Protein AF-A0A183ERB7-F1 (afdb_monomer)

Sequence (106 aa):
MVITKGTDEKLPYLVIPKIFLVTFQIYIIQGLLLVISNGSVVYALARHRHLRRRYVILMAQVFADTLMGIGLCSAGIGRLVTMLTGSSITNRQHCLLMPWSIIVVW

Solvent-accessible surface area (backbone atoms only — not comparable to full-atom values): 6198 Å² total; per-residue (Å²): 135,83,89,80,90,78,83,76,98,76,71,95,70,87,84,66,62,66,66,58,60,54,51,34,51,51,38,31,53,52,12,49,53,36,30,54,56,30,44,51,51,51,50,53,42,67,70,37,67,81,54,40,76,80,40,47,68,58,49,54,48,39,50,51,46,22,52,50,12,52,50,35,30,53,52,26,51,48,52,52,48,35,59,74,67,70,52,81,83,66,59,73,64,65,70,56,67,34,70,66,55,60,60,73,74,107

Organism: NCBI:txid637853

Nearest PDB structures (foldseek):
  6he3-assembly1_A  TM=8.258E-01  e=5.059E+00  Pseudomonas aeruginosa

Structure (mmCIF, N/CA/C/O backbone):
data_AF-A0A183ERB7-F1
#
_entry.id   AF-A0A183ERB7-F1
#
loop_
_atom_site.group_PDB
_atom_site.id
_atom_site.type_symbol
_atom_site.label_atom_id
_atom_site.label_alt_id
_atom_site.label_comp_id
_atom_site.label_asym_id
_atom_site.label_entity_id
_atom_site.label_seq_id
_atom_site.pdbx_PDB_ins_code
_atom_site.Cartn_x
_atom_site.Cartn_y
_atom_site.Cartn_z
_atom_site.occupancy
_atom_site.B_iso_or_equiv
_atom_site.auth_seq_id
_atom_site.auth_comp_id
_atom_site.auth_asym_id
_atom_site.auth_atom_id
_atom_site.pdbx_PDB_model_num
ATOM 1 N N . MET A 1 1 ? 42.201 -12.513 -39.121 1.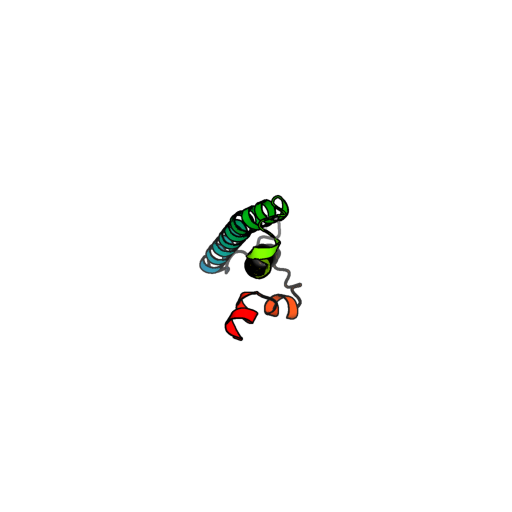00 31.64 1 MET A N 1
ATOM 2 C CA . MET A 1 1 ? 42.820 -11.206 -38.815 1.00 31.64 1 MET A CA 1
ATOM 3 C C . MET A 1 1 ? 41.721 -10.335 -38.217 1.00 31.64 1 MET A C 1
ATOM 5 O O . MET A 1 1 ? 40.702 -10.205 -38.874 1.00 31.64 1 MET A O 1
ATOM 9 N N . VAL A 1 2 ? 41.924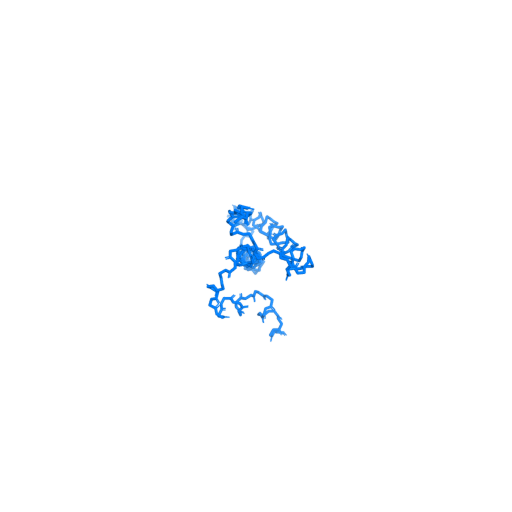 -9.845 -36.979 1.00 46.09 2 VAL A N 1
ATOM 10 C CA . VAL A 1 2 ? 40.996 -9.071 -36.102 1.00 46.09 2 VAL A CA 1
ATOM 11 C C . VAL A 1 2 ? 39.847 -9.925 -35.493 1.00 46.09 2 VAL A C 1
ATOM 13 O O . VAL A 1 2 ? 38.907 -10.237 -36.206 1.00 46.09 2 VAL A O 1
ATOM 16 N N . ILE A 1 3 ? 39.883 -10.534 -34.285 1.00 46.00 3 ILE A N 1
ATOM 17 C CA . ILE A 1 3 ? 40.241 -10.125 -32.890 1.00 46.00 3 ILE A CA 1
ATOM 18 C C . ILE A 1 3 ? 39.272 -9.030 -32.385 1.00 46.00 3 ILE A C 1
ATOM 20 O O . ILE A 1 3 ? 39.259 -7.974 -32.989 1.00 46.00 3 ILE A O 1
ATOM 24 N N . THR A 1 4 ? 38.453 -9.090 -31.321 1.00 52.03 4 THR A N 1
ATOM 25 C CA . THR A 1 4 ? 38.156 -9.985 -30.173 1.00 52.03 4 THR A CA 1
ATOM 26 C C . THR A 1 4 ? 36.997 -9.350 -29.359 1.00 52.03 4 THR A C 1
ATOM 28 O O . THR A 1 4 ? 36.831 -8.137 -29.452 1.00 52.03 4 THR A O 1
ATOM 31 N N . LYS A 1 5 ? 36.401 -10.123 -28.424 1.00 39.16 5 LYS A N 1
ATOM 32 C CA . LYS A 1 5 ? 35.731 -9.706 -27.157 1.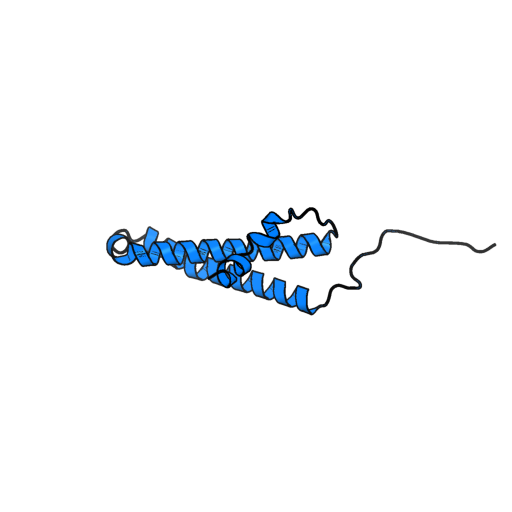00 39.16 5 LYS A CA 1
ATOM 33 C C . LYS A 1 5 ? 34.329 -9.079 -27.284 1.00 39.16 5 LYS A C 1
ATOM 35 O O . LYS A 1 5 ? 34.121 -8.181 -28.075 1.00 39.16 5 LYS A O 1
ATOM 40 N N . GLY A 1 6 ? 33.339 -9.444 -26.478 1.00 40.25 6 GLY A N 1
ATOM 41 C CA . GLY A 1 6 ? 33.314 -10.323 -25.315 1.00 40.25 6 GLY A CA 1
ATOM 42 C C . GLY A 1 6 ? 31.963 -10.211 -24.601 1.00 40.25 6 GLY A C 1
ATOM 43 O O . GLY A 1 6 ? 31.238 -9.245 -24.811 1.00 40.25 6 GLY A O 1
ATOM 44 N N . THR A 1 7 ? 31.698 -11.194 -23.739 1.00 42.91 7 THR A N 1
ATOM 45 C CA . THR A 1 7 ? 30.930 -11.069 -22.487 1.00 42.91 7 THR A CA 1
ATOM 46 C C . THR A 1 7 ? 29.494 -10.530 -22.557 1.00 42.91 7 THR A C 1
ATOM 48 O O . THR A 1 7 ? 29.256 -9.328 -22.624 1.00 42.91 7 THR A O 1
ATOM 51 N N . ASP A 1 8 ? 28.577 -11.483 -22.379 1.00 41.56 8 ASP A N 1
ATOM 52 C CA . ASP A 1 8 ? 27.496 -11.439 -21.389 1.00 41.56 8 ASP A CA 1
ATOM 53 C C . ASP A 1 8 ? 26.331 -10.473 -21.637 1.00 41.56 8 ASP A C 1
ATOM 55 O O . ASP A 1 8 ? 26.403 -9.271 -21.402 1.00 41.56 8 ASP A O 1
ATOM 59 N N . GLU A 1 9 ? 25.206 -11.067 -22.045 1.00 47.03 9 GLU A N 1
ATOM 60 C CA . GLU A 1 9 ? 23.919 -10.946 -21.346 1.00 47.03 9 GLU A CA 1
ATOM 61 C C . GLU A 1 9 ? 23.664 -9.591 -20.659 1.00 47.03 9 GLU A C 1
ATOM 63 O O . GLU A 1 9 ? 23.616 -9.458 -19.438 1.00 47.03 9 GLU A O 1
ATOM 68 N N . LYS A 1 10 ? 23.488 -8.546 -21.466 1.00 41.78 10 LYS A N 1
ATOM 69 C CA . LYS A 1 10 ? 22.975 -7.254 -21.017 1.00 41.78 10 LYS A CA 1
ATOM 70 C C . LYS A 1 10 ? 21.901 -6.811 -21.998 1.00 41.78 10 LYS A C 1
ATOM 72 O O . LYS A 1 10 ? 22.172 -6.670 -23.177 1.00 41.78 10 LYS A O 1
ATOM 77 N N . LEU A 1 11 ? 20.673 -6.492 -21.634 1.00 48.22 11 LEU A N 1
ATOM 78 C CA . LEU A 1 11 ? 19.962 -6.389 -20.368 1.00 48.22 11 LEU A CA 1
ATOM 79 C C . LEU A 1 11 ? 18.587 -5.848 -20.924 1.00 48.22 11 LEU A C 1
ATOM 81 O O . LEU A 1 11 ? 18.621 -4.827 -21.625 1.00 48.22 11 LEU A O 1
ATOM 85 N N . PRO A 1 12 ? 17.384 -6.423 -20.693 1.00 46.75 12 PRO A N 1
ATOM 86 C CA . PRO A 1 12 ? 16.094 -5.894 -21.212 1.00 46.75 12 PRO A CA 1
ATOM 87 C C . PRO A 1 12 ? 15.575 -4.587 -20.542 1.00 46.75 12 PRO A C 1
ATOM 89 O O . PRO A 1 12 ? 14.452 -4.524 -20.056 1.00 46.75 12 PRO A O 1
ATOM 92 N N . TYR A 1 13 ? 16.363 -3.505 -20.522 1.00 50.62 13 TYR A N 1
ATOM 93 C CA . TYR A 1 13 ? 16.091 -2.267 -19.740 1.00 50.62 13 TYR A CA 1
ATOM 94 C C . TYR A 1 13 ? 15.817 -1.070 -20.656 1.00 50.62 13 TYR A C 1
ATOM 96 O O . TYR A 1 13 ? 15.597 0.038 -20.174 1.00 50.62 13 TYR A O 1
ATOM 104 N N . LEU A 1 14 ? 15.845 -1.263 -21.980 1.00 52.38 14 LEU A N 1
ATOM 105 C CA . LEU A 1 14 ? 15.882 -0.149 -22.931 1.00 52.38 14 LEU A CA 1
ATOM 106 C C . LEU A 1 14 ? 14.500 0.357 -23.387 1.00 52.38 14 LEU A C 1
ATOM 108 O O . LEU A 1 14 ? 14.423 1.420 -23.990 1.00 52.38 14 LEU A O 1
ATOM 112 N N . VAL A 1 15 ? 13.398 -0.338 -23.076 1.00 56.50 15 VAL A N 1
ATOM 113 C CA . VAL A 1 15 ? 12.036 0.100 -23.460 1.00 56.50 15 VAL A CA 1
ATOM 114 C C . VAL A 1 15 ? 11.054 -0.043 -22.295 1.00 56.50 15 VAL A C 1
ATOM 116 O O . VAL A 1 15 ? 9.927 -0.498 -22.456 1.00 56.50 15 VAL A O 1
ATOM 119 N N . ILE A 1 16 ? 11.473 0.323 -21.083 1.00 59.16 16 ILE A N 1
ATOM 120 C CA . ILE A 1 16 ? 10.535 0.500 -19.968 1.00 59.16 16 ILE A CA 1
ATOM 121 C C . ILE A 1 16 ? 10.281 2.003 -19.837 1.00 59.16 16 ILE A C 1
ATOM 123 O O . ILE A 1 16 ? 11.195 2.748 -19.471 1.00 59.16 16 ILE A O 1
ATOM 127 N N . PRO A 1 17 ? 9.066 2.490 -20.144 1.00 67.56 17 PRO A N 1
ATOM 128 C CA . PRO A 1 17 ? 8.738 3.894 -19.963 1.00 67.56 17 PRO A CA 1
ATOM 129 C C . PRO A 1 17 ? 8.920 4.255 -18.490 1.00 67.56 17 PRO A C 1
ATOM 131 O O . PRO A 1 17 ? 8.276 3.668 -17.619 1.00 67.56 17 PRO A O 1
ATOM 134 N N . LYS A 1 18 ? 9.788 5.235 -18.210 1.00 70.94 18 LYS A N 1
ATOM 135 C CA . LYS A 1 18 ? 10.108 5.705 -16.847 1.00 70.94 18 LYS A CA 1
ATOM 136 C C . LYS A 1 18 ? 8.853 5.999 -16.011 1.00 70.94 18 LYS A C 1
ATOM 138 O O . LYS A 1 18 ? 8.886 5.848 -14.794 1.00 70.94 18 LYS A O 1
ATOM 143 N N . ILE A 1 19 ? 7.747 6.349 -16.675 1.00 72.69 19 ILE A N 1
ATOM 144 C CA . ILE A 1 19 ? 6.434 6.577 -16.068 1.00 72.69 19 ILE A CA 1
ATOM 145 C C . ILE A 1 19 ? 5.951 5.371 -15.243 1.00 72.69 19 ILE A C 1
ATOM 147 O O . ILE A 1 19 ? 5.521 5.558 -14.113 1.00 72.69 19 ILE A O 1
ATOM 151 N N . PHE A 1 20 ? 6.105 4.134 -15.732 1.00 74.00 20 PHE A N 1
ATOM 152 C CA . PHE A 1 20 ? 5.625 2.938 -15.029 1.00 74.00 20 PHE A CA 1
ATOM 153 C C . PHE A 1 20 ? 6.409 2.681 -13.746 1.00 74.00 20 PHE A C 1
ATOM 155 O O . PHE A 1 20 ? 5.834 2.318 -12.724 1.00 74.00 20 PHE A O 1
ATOM 162 N N . LEU A 1 21 ? 7.717 2.925 -13.789 1.00 74.94 21 LEU A N 1
ATOM 163 C CA . LEU A 1 21 ? 8.608 2.753 -12.647 1.00 74.94 21 LEU A CA 1
ATOM 164 C C . LEU A 1 21 ? 8.244 3.738 -11.525 1.00 74.94 21 LEU A C 1
ATOM 166 O O . LEU A 1 21 ? 8.115 3.338 -10.370 1.00 74.94 21 LEU A O 1
ATOM 170 N N . VAL A 1 22 ? 7.984 5.000 -11.881 1.00 77.56 22 VAL A N 1
ATOM 171 C CA . VAL A 1 22 ? 7.501 6.028 -10.945 1.00 77.56 22 VAL A CA 1
ATOM 172 C C . VAL A 1 22 ? 6.127 5.653 -10.383 1.00 77.56 22 VAL A C 1
ATOM 174 O O . VAL A 1 22 ? 5.925 5.705 -9.172 1.00 77.56 22 VAL A O 1
ATOM 177 N N . THR A 1 23 ? 5.198 5.206 -11.228 1.00 77.44 23 THR A N 1
ATOM 178 C CA . THR A 1 23 ? 3.854 4.795 -10.804 1.00 77.44 23 THR A CA 1
ATOM 179 C C . THR A 1 23 ? 3.885 3.627 -9.810 1.00 77.44 23 THR A C 1
ATOM 181 O O . THR A 1 23 ? 3.183 3.671 -8.802 1.00 77.44 23 THR A O 1
ATOM 184 N N . PHE A 1 24 ? 4.713 2.600 -10.026 1.00 78.50 24 PHE A N 1
ATOM 185 C CA . PHE A 1 24 ? 4.807 1.478 -9.083 1.00 78.50 24 PHE A CA 1
ATOM 186 C C . PHE A 1 24 ? 5.448 1.868 -7.755 1.00 78.50 24 PHE A C 1
ATOM 188 O O . PHE A 1 24 ? 4.992 1.401 -6.714 1.00 78.50 24 PHE A O 1
ATOM 195 N N . GLN A 1 25 ? 6.440 2.760 -7.767 1.00 78.94 25 GLN A N 1
ATOM 196 C CA . GLN A 1 25 ? 7.007 3.312 -6.535 1.00 78.94 25 GLN A CA 1
ATOM 197 C C . GLN A 1 25 ? 5.953 4.076 -5.727 1.00 78.94 25 GLN A C 1
ATOM 199 O O . GLN A 1 25 ? 5.823 3.853 -4.524 1.00 78.94 25 GLN A O 1
ATOM 204 N N . ILE A 1 26 ? 5.138 4.904 -6.390 1.00 84.69 26 ILE A N 1
ATOM 205 C CA . ILE A 1 26 ? 4.028 5.616 -5.742 1.00 84.69 26 ILE A CA 1
ATOM 206 C C . ILE A 1 26 ? 3.045 4.622 -5.112 1.00 84.69 26 ILE A C 1
ATOM 208 O O . ILE A 1 26 ? 2.672 4.802 -3.956 1.00 84.69 26 ILE A O 1
ATOM 212 N N . TYR A 1 27 ? 2.676 3.543 -5.809 1.00 80.25 27 TYR A N 1
ATOM 213 C CA . TYR A 1 27 ? 1.775 2.529 -5.250 1.00 80.25 27 TYR A CA 1
ATOM 214 C C . TYR A 1 27 ? 2.358 1.783 -4.048 1.00 80.25 27 TYR A C 1
ATOM 216 O O . TYR A 1 27 ? 1.624 1.507 -3.100 1.00 80.25 27 TYR A O 1
ATOM 224 N N . ILE A 1 28 ? 3.657 1.476 -4.056 1.00 82.81 28 ILE A N 1
ATOM 225 C CA . ILE A 1 28 ? 4.331 0.839 -2.916 1.00 82.81 28 ILE A CA 1
ATOM 226 C C . ILE A 1 28 ? 4.318 1.777 -1.705 1.00 82.81 28 ILE A C 1
ATOM 228 O O . ILE A 1 28 ? 3.953 1.357 -0.608 1.00 82.81 28 ILE A O 1
ATOM 232 N N . ILE A 1 29 ? 4.660 3.054 -1.901 1.00 88.31 29 ILE A N 1
ATOM 233 C CA . ILE A 1 29 ? 4.642 4.059 -0.829 1.00 88.31 29 ILE A CA 1
ATOM 234 C C . ILE A 1 29 ? 3.217 4.246 -0.301 1.00 88.31 29 ILE A C 1
ATOM 236 O O . ILE A 1 29 ? 3.005 4.243 0.909 1.00 88.31 29 ILE A O 1
ATOM 240 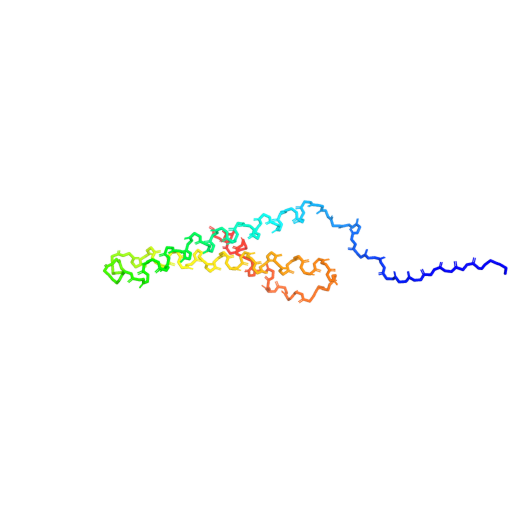N N . GLN A 1 30 ? 2.234 4.361 -1.194 1.00 86.25 30 GLN A N 1
ATOM 241 C CA . GLN A 1 30 ? 0.829 4.509 -0.827 1.00 86.25 30 GLN A CA 1
ATOM 242 C C . GLN A 1 30 ? 0.326 3.299 -0.034 1.00 86.25 30 GLN A C 1
ATOM 244 O O . GLN A 1 30 ? -0.300 3.481 1.007 1.00 86.25 30 GLN A O 1
ATOM 249 N N . GLY A 1 31 ? 0.636 2.077 -0.479 1.00 85.94 31 GLY A N 1
ATOM 250 C CA . GLY A 1 31 ? 0.288 0.845 0.228 1.00 85.94 31 GLY A CA 1
ATOM 251 C C . GLY A 1 31 ? 0.927 0.771 1.616 1.00 85.94 31 GLY A C 1
ATOM 252 O O . GLY A 1 31 ? 0.235 0.477 2.588 1.00 85.94 31 GLY A O 1
ATOM 253 N N . LEU A 1 32 ? 2.210 1.126 1.744 1.00 89.31 32 LEU A N 1
ATOM 254 C CA . LEU A 1 32 ? 2.907 1.197 3.033 1.00 89.31 32 LEU A CA 1
ATOM 255 C C . LEU A 1 32 ? 2.259 2.207 3.980 1.00 89.31 32 LEU A C 1
ATOM 257 O O . LEU A 1 32 ? 2.023 1.891 5.146 1.00 89.31 32 LEU A O 1
ATOM 261 N N . LEU A 1 33 ? 1.934 3.401 3.483 1.00 89.62 33 LEU A N 1
ATOM 262 C CA . LEU A 1 33 ? 1.290 4.443 4.278 1.00 89.62 33 LEU A CA 1
ATOM 263 C C . LEU A 1 33 ? -0.081 3.977 4.787 1.00 89.62 33 LEU A C 1
ATOM 265 O O . LEU A 1 33 ? -0.423 4.207 5.948 1.00 89.62 33 LEU A O 1
ATOM 269 N N . LEU A 1 34 ? -0.833 3.262 3.945 1.00 88.31 34 LEU A N 1
ATOM 270 C CA . L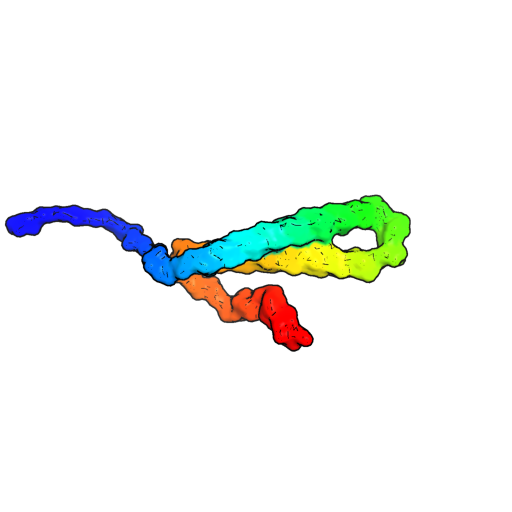EU A 1 34 ? -2.127 2.668 4.282 1.00 88.31 34 LEU A CA 1
ATOM 271 C C . LEU A 1 34 ? -1.995 1.575 5.345 1.00 88.31 34 LEU A C 1
ATOM 273 O O . LEU A 1 34 ? -2.771 1.561 6.295 1.00 88.31 34 LEU A O 1
ATOM 277 N N . VAL A 1 35 ? -0.999 0.695 5.222 1.00 89.38 35 VAL A N 1
ATOM 278 C CA . VAL A 1 35 ? -0.746 -0.382 6.191 1.00 89.38 35 VAL A CA 1
ATOM 279 C C . VAL A 1 35 ? -0.310 0.177 7.542 1.00 89.38 35 VAL A C 1
ATOM 281 O O . VAL A 1 35 ? -0.791 -0.287 8.571 1.00 89.38 35 VAL A O 1
ATOM 284 N N . ILE A 1 36 ? 0.567 1.181 7.568 1.00 91.00 36 ILE A N 1
ATOM 285 C CA . ILE A 1 36 ? 1.050 1.777 8.821 1.00 91.00 36 ILE A CA 1
ATOM 286 C C . ILE A 1 36 ? -0.082 2.528 9.527 1.00 91.00 36 ILE A C 1
ATOM 288 O O . ILE A 1 36 ? -0.325 2.306 10.715 1.00 91.00 36 ILE A O 1
ATOM 292 N N . SER A 1 37 ? -0.795 3.391 8.801 1.00 91.19 37 SER A N 1
ATOM 293 C CA . SER A 1 37 ? -1.881 4.192 9.371 1.00 91.19 37 SER A CA 1
ATOM 294 C C . SER A 1 37 ? -3.021 3.306 9.875 1.00 91.19 37 SER A C 1
ATOM 296 O O . SER A 1 37 ? -3.321 3.317 11.069 1.00 91.19 37 SER A O 1
ATOM 298 N N . ASN A 1 38 ? -3.590 2.460 9.018 1.00 88.38 38 ASN A N 1
ATOM 299 C CA . ASN A 1 38 ? -4.715 1.603 9.390 1.00 88.38 38 ASN A CA 1
ATOM 300 C C . ASN A 1 38 ? -4.302 0.475 10.342 1.00 88.38 38 ASN A C 1
ATOM 302 O O . ASN A 1 38 ? -5.014 0.196 11.305 1.00 88.38 38 ASN A O 1
ATOM 306 N N . GLY A 1 39 ? -3.115 -0.108 10.169 1.00 87.31 39 GLY A N 1
ATOM 307 C CA . GLY A 1 39 ? -2.585 -1.123 11.078 1.00 87.31 39 GLY A CA 1
ATOM 308 C C . GLY A 1 39 ? -2.409 -0.603 12.506 1.00 87.31 39 GLY A C 1
ATOM 309 O O . GLY A 1 39 ? -2.745 -1.309 13.458 1.00 87.31 39 GLY A O 1
ATOM 310 N N . SER A 1 40 ? -1.967 0.650 12.677 1.00 88.75 40 SER A N 1
ATOM 311 C CA . SER A 1 40 ? -1.862 1.277 14.003 1.00 88.75 40 SER A CA 1
ATOM 312 C C . SER A 1 40 ? -3.228 1.433 14.684 1.00 88.75 40 SER A C 1
ATOM 314 O O . SER A 1 40 ? -3.364 1.156 15.878 1.00 88.75 40 SER A O 1
ATOM 316 N N . VAL A 1 41 ? -4.262 1.780 13.912 1.00 86.56 41 VAL A N 1
ATOM 317 C CA . VAL A 1 41 ? -5.645 1.911 14.386 1.00 86.56 41 VAL A CA 1
ATOM 318 C C . VAL A 1 41 ? -6.217 0.542 14.757 1.00 86.56 41 VAL A C 1
ATOM 320 O O . VAL A 1 41 ? -6.751 0.390 15.855 1.00 86.56 41 VAL A O 1
ATOM 323 N N . VAL A 1 42 ? -6.040 -0.482 13.915 1.00 86.56 42 VAL A N 1
ATOM 324 C CA . VAL A 1 42 ? -6.445 -1.866 14.231 1.00 86.56 42 VAL A CA 1
ATOM 325 C C . VAL A 1 42 ? -5.765 -2.344 15.509 1.00 86.56 42 VAL A C 1
ATOM 327 O O . VAL A 1 42 ? -6.426 -2.909 16.380 1.00 86.56 42 VAL A O 1
ATOM 33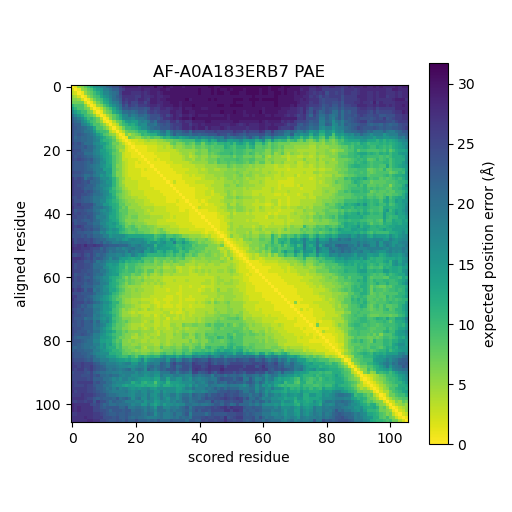0 N N . TYR A 1 43 ? -4.465 -2.090 15.657 1.00 86.44 43 TYR A N 1
ATOM 331 C CA . TYR A 1 43 ? -3.712 -2.467 16.849 1.00 86.44 43 TYR A CA 1
ATOM 332 C C . TYR A 1 43 ? -4.245 -1.768 18.109 1.00 86.44 43 TYR A C 1
ATOM 334 O O . TYR A 1 43 ? -4.494 -2.422 19.127 1.00 86.44 43 TYR A O 1
ATOM 342 N N . ALA A 1 44 ? -4.504 -0.460 18.036 1.00 87.69 44 ALA A N 1
ATOM 343 C CA . ALA A 1 44 ? -5.079 0.306 19.139 1.00 87.69 44 ALA A CA 1
ATOM 344 C C . ALA A 1 44 ? -6.484 -0.196 19.522 1.00 87.69 44 ALA A C 1
ATOM 346 O O . ALA A 1 44 ? -6.777 -0.401 20.705 1.00 87.69 44 ALA A O 1
ATOM 347 N N . LEU A 1 45 ? -7.347 -0.474 18.539 1.00 83.88 45 LEU A N 1
ATOM 348 C CA . LEU A 1 45 ? -8.693 -1.002 18.782 1.00 83.88 45 LEU A CA 1
ATOM 349 C C . LEU A 1 45 ? -8.669 -2.448 19.299 1.00 83.88 45 LEU A C 1
ATOM 351 O O . LEU A 1 45 ? -9.504 -2.816 20.128 1.00 83.88 45 LEU A O 1
ATOM 355 N N . ALA A 1 46 ? -7.703 -3.264 18.871 1.00 81.31 46 ALA A N 1
ATOM 356 C CA . ALA A 1 46 ? -7.496 -4.610 19.397 1.00 81.31 46 ALA A CA 1
ATOM 357 C C . ALA A 1 46 ? -7.056 -4.584 20.870 1.00 81.31 46 ALA A C 1
ATOM 359 O O . ALA A 1 46 ? -7.491 -5.431 21.658 1.00 81.31 46 ALA A O 1
ATOM 360 N N . ARG A 1 47 ? -6.249 -3.588 21.264 1.00 87.06 47 ARG A N 1
ATOM 361 C CA . ARG A 1 47 ? -5.803 -3.391 22.649 1.00 87.06 47 ARG A CA 1
ATOM 362 C C . ARG A 1 47 ? -6.948 -2.958 23.569 1.00 87.06 47 ARG A C 1
ATOM 364 O O . ARG A 1 47 ? -7.059 -3.464 24.686 1.00 87.06 47 ARG A O 1
ATOM 371 N N . HIS A 1 48 ? -7.828 -2.068 23.112 1.00 84.50 48 HIS A N 1
ATOM 372 C CA . HIS A 1 48 ? -8.917 -1.519 23.925 1.00 84.50 48 HIS A CA 1
ATOM 373 C C . HIS A 1 48 ? -10.260 -2.231 23.687 1.00 84.50 48 HIS A C 1
ATOM 375 O O . HIS A 1 48 ? -11.107 -1.789 22.908 1.00 84.50 48 HIS A O 1
ATOM 381 N N . ARG A 1 49 ? -10.517 -3.306 24.454 1.00 73.62 49 ARG A N 1
ATOM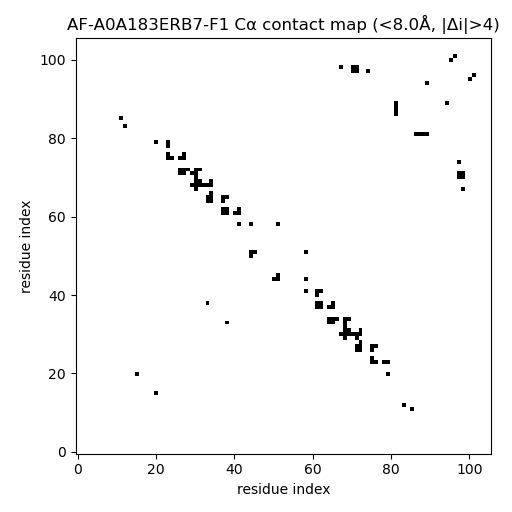 382 C CA . ARG A 1 49 ? -11.760 -4.111 24.364 1.00 73.62 49 ARG A CA 1
ATOM 383 C C . ARG A 1 49 ? -13.060 -3.304 24.493 1.00 73.62 49 ARG A C 1
ATOM 385 O O . ARG A 1 49 ? -14.065 -3.701 23.907 1.00 73.62 49 ARG A O 1
ATOM 392 N N . HIS A 1 50 ? -13.046 -2.200 25.241 1.00 73.38 50 HIS A N 1
ATOM 393 C CA . HIS A 1 50 ? -14.223 -1.351 25.456 1.00 73.38 50 HIS A CA 1
ATOM 394 C C . HIS A 1 50 ? -14.678 -0.630 24.172 1.00 73.38 50 HIS A C 1
ATOM 396 O O . HIS A 1 50 ? -15.873 -0.540 23.900 1.00 73.38 50 HIS A O 1
ATOM 402 N N . LEU A 1 51 ? -13.736 -0.181 23.334 1.00 69.31 51 LEU A N 1
ATOM 403 C CA . LEU A 1 51 ? -14.028 0.496 22.064 1.00 69.31 51 LEU A CA 1
ATOM 404 C C . LEU A 1 51 ? -14.497 -0.499 20.990 1.00 69.31 51 LEU A C 1
ATOM 406 O O . LEU A 1 51 ? -15.364 -0.188 20.175 1.00 69.31 51 LEU A O 1
ATOM 410 N N . ARG A 1 52 ? -14.008 -1.742 21.041 1.00 69.50 52 ARG A N 1
ATOM 411 C CA . ARG A 1 52 ? -14.271 -2.769 20.023 1.00 69.50 52 ARG A CA 1
ATOM 412 C C . ARG A 1 52 ? -15.757 -3.051 19.772 1.00 69.50 52 ARG A C 1
ATOM 414 O O . ARG A 1 52 ? -16.121 -3.318 18.638 1.00 69.50 52 ARG A O 1
ATOM 421 N N . ARG A 1 53 ? -16.618 -2.998 20.799 1.00 71.69 53 ARG A N 1
ATOM 422 C CA . ARG A 1 53 ? -18.066 -3.258 20.640 1.00 71.69 53 ARG A CA 1
ATOM 423 C C . ARG A 1 53 ? -18.828 -2.114 19.970 1.00 71.69 53 ARG A C 1
ATOM 425 O O . ARG A 1 53 ? -19.807 -2.386 19.290 1.00 71.69 53 ARG A O 1
ATOM 432 N N . ARG A 1 54 ? -18.399 -0.861 20.156 1.00 78.31 54 ARG A N 1
ATOM 433 C CA . ARG A 1 54 ? -19.054 0.310 19.543 1.00 78.31 54 ARG A CA 1
ATOM 434 C C . ARG A 1 54 ? -18.571 0.573 18.118 1.00 78.31 54 ARG A C 1
ATOM 436 O O . ARG A 1 54 ? -19.337 1.074 17.308 1.00 78.31 54 ARG A O 1
ATOM 443 N N . TYR A 1 55 ? -17.335 0.189 17.807 1.00 81.25 55 TYR A N 1
ATOM 444 C CA . TYR A 1 55 ? -16.675 0.485 16.533 1.00 81.25 55 TYR A CA 1
ATOM 445 C C . TYR A 1 55 ? -16.440 -0.768 15.672 1.00 81.25 55 TYR A C 1
ATOM 447 O O . TYR A 1 55 ? -15.436 -0.858 14.974 1.00 81.25 55 TYR A O 1
ATOM 455 N N . VAL A 1 56 ? -17.352 -1.751 15.709 1.00 80.94 56 VAL A N 1
ATOM 456 C CA . VAL A 1 56 ? -17.240 -2.991 14.907 1.00 80.94 56 VAL A CA 1
ATOM 457 C C . VAL A 1 56 ? -17.162 -2.699 13.407 1.00 80.94 56 VAL A C 1
ATOM 459 O O . VAL A 1 56 ? -16.320 -3.271 12.722 1.00 80.94 56 VAL A O 1
ATOM 462 N N . ILE A 1 57 ? -18.003 -1.789 12.906 1.00 86.81 57 ILE A N 1
ATOM 463 C CA . ILE A 1 57 ? -18.023 -1.415 11.483 1.00 86.81 57 ILE A CA 1
ATOM 464 C C . ILE A 1 57 ? -16.701 -0.745 11.096 1.00 86.81 57 ILE A C 1
ATOM 466 O O . ILE A 1 57 ? -16.083 -1.125 10.106 1.00 86.81 57 ILE A O 1
ATOM 470 N N . LEU A 1 58 ? -16.223 0.184 11.930 1.00 85.00 58 LEU A N 1
ATOM 471 C CA . LEU A 1 58 ? -14.945 0.860 11.718 1.00 85.00 58 LEU A CA 1
ATOM 472 C C . LEU A 1 58 ? -13.777 -0.139 11.722 1.00 85.00 58 LEU A C 1
ATOM 474 O O . LEU A 1 58 ? -12.891 -0.044 10.886 1.00 85.00 58 LEU A O 1
ATOM 478 N N . MET A 1 59 ? -13.794 -1.138 12.610 1.00 81.75 59 MET A N 1
ATOM 479 C CA . MET A 1 59 ? -12.797 -2.216 12.611 1.00 81.75 59 MET A CA 1
ATOM 480 C C . MET A 1 59 ? -12.785 -2.997 11.301 1.00 81.75 59 MET A C 1
ATOM 482 O O . MET A 1 59 ? -11.712 -3.243 10.762 1.00 81.75 59 MET A O 1
ATOM 486 N N . ALA A 1 60 ? -13.956 -3.388 10.794 1.00 85.19 60 ALA A N 1
ATOM 487 C CA . ALA A 1 60 ? -14.052 -4.125 9.537 1.00 85.19 60 ALA A CA 1
ATOM 488 C C . ALA A 1 60 ? -13.527 -3.296 8.356 1.00 85.19 60 ALA A C 1
ATOM 490 O O . ALA A 1 60 ? -12.797 -3.821 7.519 1.00 85.19 60 ALA A O 1
ATOM 491 N N . GLN A 1 61 ? -13.844 -2.001 8.332 1.00 86.88 61 GLN A N 1
ATOM 492 C CA . GLN A 1 61 ? -13.390 -1.080 7.296 1.00 86.88 61 GLN A CA 1
ATOM 493 C C . GLN A 1 61 ? -11.870 -0.884 7.334 1.00 86.88 61 GLN A C 1
ATOM 495 O O . GLN A 1 61 ? -11.193 -1.177 6.357 1.00 86.88 61 GLN A O 1
ATOM 500 N N . VAL A 1 62 ? -11.314 -0.519 8.492 1.00 87.69 62 VAL A N 1
ATOM 501 C CA . VAL A 1 62 ? -9.866 -0.305 8.665 1.00 87.69 62 VAL A CA 1
ATOM 502 C C . VAL A 1 62 ? -9.080 -1.605 8.412 1.00 87.69 62 VAL A C 1
ATOM 504 O O . VAL A 1 62 ? -7.964 -1.587 7.885 1.00 87.69 62 VAL A O 1
ATOM 507 N N . PHE A 1 63 ? -9.656 -2.763 8.742 1.00 84.31 63 PHE A N 1
ATOM 508 C CA . PHE A 1 63 ? -9.078 -4.062 8.402 1.00 84.31 63 PHE A CA 1
ATOM 509 C C . PHE A 1 63 ? -9.062 -4.312 6.887 1.00 84.31 63 PHE A C 1
ATOM 511 O O . PHE A 1 63 ? -8.026 -4.710 6.351 1.00 84.31 6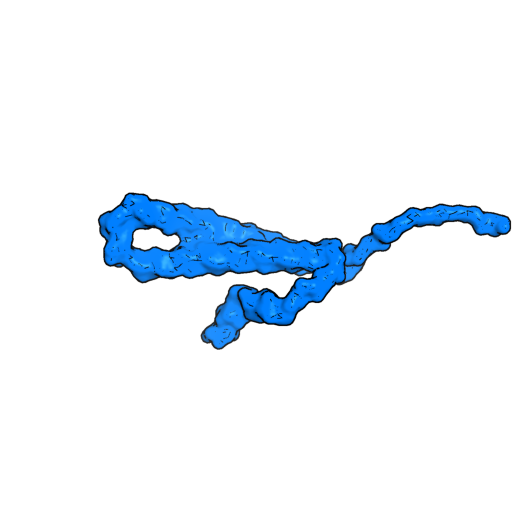3 PHE A O 1
ATOM 518 N N . ALA A 1 64 ? -10.168 -4.039 6.190 1.00 86.19 64 ALA A N 1
ATOM 519 C CA . ALA A 1 64 ? -10.237 -4.134 4.733 1.00 86.19 64 ALA A CA 1
ATOM 520 C C . ALA A 1 64 ? -9.247 -3.172 4.053 1.00 86.19 64 ALA A C 1
ATOM 522 O O . ALA A 1 64 ? -8.534 -3.582 3.137 1.00 86.19 64 ALA A O 1
ATOM 523 N N . ASP A 1 65 ? -9.115 -1.946 4.561 1.00 85.38 65 ASP A N 1
ATOM 524 C CA . ASP A 1 65 ? -8.147 -0.956 4.082 1.00 85.38 65 ASP A CA 1
ATOM 525 C C . ASP A 1 65 ? -6.703 -1.448 4.270 1.00 85.38 65 ASP A C 1
ATOM 527 O O . ASP A 1 65 ? -5.867 -1.344 3.370 1.00 85.38 65 ASP A O 1
ATOM 531 N N . THR A 1 66 ? -6.404 -2.077 5.409 1.00 84.75 66 THR A N 1
ATOM 532 C CA . THR A 1 66 ? -5.082 -2.672 5.661 1.00 84.75 66 THR A CA 1
ATOM 533 C C . THR A 1 66 ? -4.782 -3.807 4.673 1.00 84.75 66 THR A C 1
ATOM 535 O O . THR A 1 66 ? -3.685 -3.861 4.112 1.00 84.75 66 THR A O 1
ATOM 538 N N . LEU A 1 67 ? -5.753 -4.691 4.408 1.00 85.75 67 LEU A N 1
ATOM 539 C CA . LEU A 1 67 ? -5.622 -5.756 3.404 1.00 85.75 67 LEU A CA 1
ATOM 540 C C . LEU A 1 67 ? -5.430 -5.192 1.992 1.00 85.75 67 LEU A C 1
ATOM 542 O O . LEU A 1 67 ? -4.599 -5.695 1.235 1.00 85.75 67 LEU A O 1
ATOM 546 N N . MET A 1 68 ? -6.145 -4.121 1.651 1.00 85.62 68 MET A N 1
ATOM 547 C CA . MET A 1 68 ? -5.984 -3.422 0.380 1.00 85.62 68 MET A CA 1
ATOM 548 C C . MET A 1 68 ? -4.574 -2.830 0.241 1.00 85.62 68 MET A C 1
ATOM 550 O O . MET A 1 68 ? -3.956 -2.976 -0.814 1.00 85.62 68 MET A O 1
ATOM 554 N N . GLY A 1 69 ? -4.025 -2.238 1.307 1.00 83.69 69 GLY A N 1
ATOM 555 C CA . GLY A 1 69 ? -2.641 -1.756 1.354 1.00 83.69 69 GLY A CA 1
ATOM 556 C C . GLY A 1 69 ? -1.610 -2.868 1.121 1.00 83.69 69 GLY A C 1
ATOM 557 O O . GLY A 1 69 ? -0.682 -2.695 0.331 1.00 83.69 69 GLY A O 1
ATOM 558 N N . ILE A 1 70 ? -1.806 -4.046 1.723 1.00 83.56 70 ILE A N 1
ATOM 559 C CA . ILE A 1 70 ? -0.965 -5.236 1.482 1.00 83.56 70 ILE A CA 1
ATOM 560 C C . ILE A 1 70 ? -1.077 -5.698 0.020 1.00 83.56 70 ILE A C 1
ATOM 562 O O . ILE A 1 70 ? -0.069 -6.031 -0.614 1.00 83.56 70 ILE A O 1
ATOM 566 N N . GLY A 1 71 ? -2.288 -5.682 -0.541 1.00 83.06 71 GLY A N 1
ATOM 567 C CA . GLY A 1 71 ? -2.537 -5.971 -1.952 1.00 83.06 71 GLY A CA 1
ATOM 568 C C . GLY A 1 71 ? -1.789 -5.015 -2.885 1.00 83.06 71 GLY A C 1
ATOM 569 O O . GLY A 1 71 ? -1.128 -5.456 -3.819 1.00 83.06 71 GLY A O 1
ATOM 570 N N . LEU A 1 72 ? -1.815 -3.711 -2.596 1.00 81.62 72 LEU A N 1
ATOM 571 C CA . LEU A 1 72 ? -1.078 -2.684 -3.343 1.00 81.62 72 LEU A CA 1
ATOM 572 C C . LEU A 1 72 ? 0.439 -2.908 -3.291 1.00 81.62 72 LEU A C 1
ATOM 574 O O . LEU A 1 72 ? 1.097 -2.879 -4.333 1.00 81.62 72 LEU A O 1
ATOM 578 N N . CYS A 1 73 ? 0.990 -3.188 -2.108 1.00 82.50 73 CYS A N 1
ATOM 579 C CA . CYS A 1 73 ? 2.418 -3.461 -1.939 1.00 82.50 73 CYS A CA 1
ATOM 580 C C . CYS A 1 73 ? 2.855 -4.716 -2.703 1.00 82.50 73 CYS A C 1
ATOM 582 O O . CYS A 1 73 ? 3.817 -4.671 -3.469 1.00 82.50 73 CYS A O 1
ATOM 584 N N . SER A 1 74 ? 2.137 -5.828 -2.532 1.00 81.00 74 SER A N 1
ATOM 585 C CA . SER A 1 74 ? 2.455 -7.095 -3.204 1.00 81.00 74 SER A CA 1
ATOM 586 C C . SER A 1 74 ? 2.323 -6.993 -4.727 1.00 81.00 74 SER A C 1
ATOM 588 O O . SER A 1 74 ? 3.193 -7.476 -5.448 1.00 81.00 74 SER A O 1
ATOM 590 N N . ALA A 1 75 ? 1.307 -6.287 -5.227 1.00 78.50 75 ALA A N 1
ATOM 591 C CA . ALA A 1 75 ? 1.125 -6.005 -6.647 1.00 78.50 75 ALA A CA 1
ATOM 592 C C . ALA A 1 75 ? 2.236 -5.113 -7.230 1.00 78.50 75 ALA A C 1
ATOM 594 O O . ALA A 1 75 ? 2.729 -5.380 -8.330 1.00 78.50 75 ALA A O 1
ATOM 595 N N . GLY A 1 76 ? 2.636 -4.060 -6.510 1.00 76.75 76 GLY A N 1
ATOM 596 C CA . GLY A 1 76 ? 3.723 -3.166 -6.910 1.00 76.75 76 GLY A CA 1
ATOM 597 C C . GLY A 1 76 ? 5.065 -3.892 -6.977 1.00 76.75 76 GLY A C 1
ATOM 598 O O . GLY A 1 76 ? 5.746 -3.823 -7.999 1.00 76.75 76 GLY A O 1
ATOM 599 N N . ILE A 1 77 ? 5.403 -4.654 -5.931 1.00 80.19 77 ILE A N 1
ATOM 600 C CA . ILE A 1 77 ? 6.622 -5.475 -5.873 1.00 80.19 77 ILE A CA 1
ATOM 601 C C . ILE A 1 77 ? 6.597 -6.540 -6.971 1.00 80.19 77 ILE A C 1
ATOM 603 O O . ILE A 1 77 ? 7.572 -6.674 -7.704 1.00 80.19 77 ILE A O 1
ATOM 607 N N . GLY A 1 78 ? 5.478 -7.251 -7.133 1.00 76.81 78 GLY A N 1
ATOM 608 C CA . GLY A 1 78 ? 5.321 -8.280 -8.158 1.00 76.81 78 GLY A CA 1
ATOM 609 C C . GLY A 1 78 ? 5.601 -7.738 -9.557 1.00 76.81 78 GLY A C 1
ATOM 610 O O . GLY A 1 78 ? 6.431 -8.292 -10.268 1.00 76.81 78 GLY A O 1
ATOM 611 N N . ARG A 1 79 ? 5.000 -6.599 -9.922 1.00 74.94 79 ARG A N 1
ATOM 612 C CA . ARG A 1 79 ? 5.242 -5.945 -11.220 1.00 74.94 79 ARG A CA 1
ATOM 613 C C . ARG A 1 79 ? 6.674 -5.441 -11.381 1.00 74.94 79 ARG A C 1
ATOM 615 O O . ARG A 1 79 ? 7.220 -5.555 -12.476 1.00 74.94 79 ARG A O 1
ATOM 622 N N . LEU A 1 80 ? 7.283 -4.918 -10.315 1.00 75.75 80 LEU A N 1
ATOM 623 C CA . LEU A 1 80 ? 8.682 -4.490 -10.328 1.00 75.75 80 LEU A CA 1
ATOM 624 C C . LEU A 1 80 ? 9.611 -5.680 -10.613 1.00 75.75 80 LEU A C 1
ATOM 626 O O . LEU A 1 80 ? 10.492 -5.589 -11.462 1.00 75.75 80 LEU A O 1
ATOM 630 N N . VAL A 1 81 ? 9.369 -6.816 -9.955 1.00 74.69 81 VAL A N 1
ATOM 631 C CA . VAL A 1 81 ? 10.128 -8.057 -10.144 1.00 74.69 81 VAL A CA 1
ATOM 632 C C . VAL A 1 81 ? 9.906 -8.626 -11.545 1.00 74.69 81 VAL A C 1
ATOM 634 O O . VAL A 1 81 ? 10.880 -8.915 -12.229 1.00 74.69 81 VAL A O 1
ATOM 637 N N . THR A 1 82 ? 8.663 -8.712 -12.033 1.00 72.38 82 THR A N 1
ATOM 638 C CA . THR A 1 82 ? 8.381 -9.178 -13.406 1.00 72.38 82 THR A CA 1
ATOM 639 C C . THR A 1 82 ? 9.101 -8.319 -14.449 1.00 72.38 82 THR A C 1
ATOM 641 O O . THR A 1 82 ? 9.654 -8.856 -15.407 1.00 72.38 82 THR A O 1
ATOM 644 N N . MET A 1 83 ? 9.140 -6.995 -14.255 1.00 69.31 83 MET A N 1
ATOM 645 C CA . MET A 1 83 ? 9.866 -6.082 -15.143 1.00 69.31 83 MET A CA 1
ATOM 646 C C . MET A 1 83 ? 11.386 -6.266 -15.079 1.00 69.31 83 MET A C 1
ATOM 648 O O . MET A 1 83 ? 12.038 -6.185 -16.114 1.00 69.31 83 MET A O 1
ATOM 652 N N . LEU A 1 84 ? 11.953 -6.525 -13.898 1.00 70.56 84 LEU A N 1
ATOM 653 C CA . LEU A 1 84 ? 13.397 -6.720 -13.725 1.00 70.56 84 LEU A CA 1
ATOM 654 C C . LE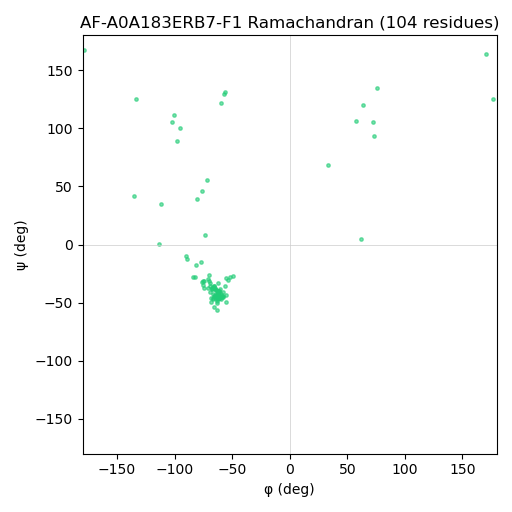U A 1 84 ? 13.880 -8.080 -14.238 1.00 70.56 84 LEU A C 1
ATOM 656 O O . LEU A 1 84 ? 14.974 -8.176 -14.783 1.00 70.56 84 LEU A O 1
ATOM 660 N N . THR A 1 85 ? 13.080 -9.130 -14.059 1.00 70.81 85 THR A N 1
ATOM 661 C CA . THR A 1 85 ? 13.446 -10.503 -14.434 1.00 70.81 85 THR A CA 1
ATOM 662 C C . THR A 1 85 ? 13.049 -10.834 -15.877 1.00 70.81 85 THR A C 1
ATOM 664 O O . THR A 1 85 ? 13.454 -11.868 -16.398 1.00 70.81 85 THR A O 1
ATOM 667 N N . GLY A 1 86 ? 12.223 -10.006 -16.535 1.00 62.47 86 GLY A N 1
ATOM 668 C CA . GLY A 1 86 ? 11.703 -10.261 -17.888 1.00 62.47 86 GLY A CA 1
ATOM 669 C C . GLY A 1 86 ? 10.842 -11.528 -17.999 1.00 62.47 86 GLY A C 1
ATOM 670 O O . GLY A 1 86 ? 10.418 -11.912 -19.087 1.00 62.47 86 GLY A O 1
ATOM 671 N N . SER A 1 87 ? 10.580 -12.192 -16.873 1.00 57.16 87 SER A N 1
ATOM 672 C CA . SER A 1 87 ? 9.923 -13.485 -16.816 1.00 57.16 87 SER A CA 1
ATOM 673 C C . SER A 1 87 ? 8.442 -13.259 -16.573 1.00 57.16 87 SER A C 1
ATOM 675 O O . SER A 1 87 ? 8.008 -12.987 -15.455 1.00 57.16 87 SER A O 1
ATOM 677 N N . SER A 1 88 ? 7.653 -13.339 -17.642 1.00 53.91 88 SER A N 1
ATOM 678 C CA . SER A 1 88 ? 6.199 -13.165 -17.608 1.00 53.91 88 SER A CA 1
ATOM 679 C C . SER A 1 88 ? 5.482 -14.404 -17.043 1.00 53.91 88 SER A C 1
ATOM 681 O O . SER A 1 88 ? 4.476 -14.848 -17.593 1.00 53.91 88 SER A O 1
ATOM 683 N N . ILE A 1 89 ? 5.963 -14.955 -15.923 1.00 54.81 89 ILE A N 1
ATOM 684 C CA . ILE A 1 89 ? 5.315 -16.048 -15.169 1.00 54.81 89 ILE A CA 1
ATOM 685 C C . ILE A 1 89 ? 4.197 -15.470 -14.280 1.00 54.81 89 ILE A C 1
ATOM 687 O O . ILE A 1 89 ? 3.999 -15.857 -13.133 1.00 54.81 89 ILE A O 1
ATOM 691 N N . THR A 1 90 ? 3.460 -14.486 -14.790 1.00 54.88 90 THR A N 1
ATOM 692 C CA . THR A 1 90 ? 2.309 -13.920 -14.091 1.00 54.88 90 THR A CA 1
ATOM 693 C C . THR A 1 90 ? 1.063 -14.510 -14.720 1.00 54.88 90 THR A C 1
ATOM 695 O O . THR A 1 90 ? 0.681 -14.162 -15.837 1.00 54.88 90 THR A O 1
ATOM 698 N N . ASN A 1 91 ? 0.432 -15.437 -13.996 1.00 53.50 91 ASN A N 1
ATOM 699 C CA . ASN A 1 91 ? -0.859 -15.996 -14.373 1.00 53.50 91 ASN A CA 1
ATOM 700 C C . ASN A 1 91 ? -1.871 -14.845 -14.528 1.00 53.50 91 ASN A C 1
ATOM 702 O O . ASN A 1 91 ? -1.978 -13.979 -13.656 1.00 53.50 91 ASN A O 1
ATOM 706 N N . ARG A 1 92 ? -2.612 -14.828 -15.641 1.00 56.25 92 ARG A N 1
ATOM 707 C CA . ARG A 1 92 ? -3.528 -13.746 -16.064 1.00 56.25 92 ARG A CA 1
ATOM 708 C C . ARG A 1 92 ? -4.523 -13.343 -14.964 1.00 56.25 92 ARG A C 1
ATOM 710 O O . ARG A 1 92 ? -4.927 -12.188 -14.881 1.00 56.25 92 ARG A O 1
ATOM 717 N N . GLN A 1 93 ? -4.852 -14.287 -14.083 1.00 54.19 93 GLN A N 1
ATOM 718 C CA . GLN A 1 93 ? -5.715 -14.097 -12.918 1.00 54.19 93 GLN A CA 1
ATOM 719 C C . GLN A 1 93 ? -5.113 -13.163 -11.852 1.00 54.19 93 GLN A C 1
ATOM 721 O O . GLN A 1 93 ? -5.839 -12.343 -11.299 1.00 54.19 93 GLN A O 1
ATOM 726 N N . HIS A 1 94 ? -3.798 -13.188 -11.612 1.00 54.25 94 HIS A N 1
ATOM 727 C CA . HIS A 1 94 ? -3.155 -12.286 -10.644 1.00 54.25 94 HIS A CA 1
ATOM 728 C C . HIS A 1 94 ? -3.123 -10.826 -11.118 1.00 54.25 94 HIS A C 1
ATOM 730 O O . HIS A 1 94 ? -3.159 -9.916 -10.295 1.00 54.25 94 HIS A O 1
ATOM 736 N N . CYS A 1 95 ? -3.134 -10.582 -12.434 1.00 57.25 95 CYS A N 1
ATOM 737 C CA . CYS A 1 95 ? -3.325 -9.235 -12.982 1.00 57.25 95 CYS A CA 1
ATOM 738 C C . CYS A 1 95 ? -4.763 -8.717 -12.810 1.00 57.25 95 CYS A C 1
ATOM 740 O O . CYS A 1 95 ? -4.945 -7.509 -12.701 1.00 57.25 95 CYS A O 1
ATOM 742 N N . LEU A 1 96 ? -5.767 -9.601 -12.783 1.00 54.44 96 LEU A N 1
ATOM 743 C CA . LEU A 1 96 ? -7.180 -9.242 -12.585 1.00 54.44 96 LEU A CA 1
ATOM 744 C C . LEU A 1 96 ? -7.540 -9.046 -11.107 1.00 54.44 96 LEU A C 1
ATOM 746 O O . LEU A 1 96 ? -8.411 -8.246 -10.791 1.00 54.44 96 LEU A O 1
ATOM 750 N N . LEU A 1 97 ? -6.832 -9.722 -10.200 1.00 52.53 97 LEU A N 1
ATOM 751 C CA . LEU A 1 97 ? -6.920 -9.524 -8.746 1.00 52.53 97 LEU A CA 1
ATOM 752 C C . LEU A 1 97 ? -6.254 -8.226 -8.260 1.00 52.53 97 LEU A C 1
ATOM 754 O O . LEU A 1 97 ? -6.130 -7.999 -7.057 1.00 52.53 97 LEU A O 1
ATOM 758 N N . MET A 1 98 ? -5.835 -7.357 -9.181 1.00 57.66 98 MET A N 1
ATOM 759 C CA . MET A 1 98 ? -5.422 -6.005 -8.842 1.00 57.66 98 MET A CA 1
ATOM 760 C C . MET A 1 98 ? -6.571 -5.297 -8.120 1.00 57.66 98 MET A C 1
ATOM 762 O O . MET A 1 98 ? -7.677 -5.254 -8.661 1.00 57.66 98 MET A O 1
ATOM 766 N N . PRO A 1 99 ? -6.328 -4.672 -6.956 1.00 51.47 99 PRO A N 1
ATOM 767 C CA . PRO A 1 99 ? -7.377 -3.947 -6.241 1.00 51.47 99 PRO A CA 1
ATOM 768 C C . PRO A 1 99 ? -8.043 -2.880 -7.125 1.00 51.47 99 PRO A C 1
ATOM 770 O O . PRO A 1 99 ? -9.236 -2.628 -7.002 1.00 51.47 99 PRO A O 1
ATOM 773 N N . TRP A 1 100 ? -7.304 -2.328 -8.096 1.00 52.69 100 TRP A N 1
ATOM 774 C CA . TRP A 1 100 ? -7.836 -1.366 -9.061 1.00 52.69 100 TRP A CA 1
ATOM 775 C C . TRP A 1 100 ? -8.897 -1.949 -10.007 1.00 52.69 100 TRP A C 1
ATOM 777 O O . TRP A 1 100 ? -9.859 -1.268 -10.335 1.00 52.69 100 TRP A O 1
ATOM 787 N N . SER A 1 101 ? -8.768 -3.211 -10.425 1.00 51.53 101 SER A N 1
ATOM 788 C CA . SER A 1 101 ? -9.765 -3.861 -11.287 1.00 51.53 101 SER A CA 1
ATOM 789 C C . SER A 1 101 ? -11.074 -4.130 -10.544 1.00 51.53 101 SER A C 1
ATOM 791 O O . SER A 1 101 ? -12.137 -4.069 -11.149 1.00 51.53 101 SER A O 1
ATOM 793 N N . ILE A 1 102 ? -11.003 -4.378 -9.233 1.00 50.12 102 ILE A N 1
ATOM 794 C CA . ILE A 1 102 ? -12.181 -4.587 -8.380 1.00 50.12 102 ILE A CA 1
ATOM 795 C C . ILE A 1 102 ? -12.894 -3.260 -8.087 1.00 50.12 102 ILE A C 1
ATOM 797 O O . ILE A 1 102 ? -14.117 -3.238 -8.037 1.00 50.12 102 ILE A O 1
ATOM 801 N N . ILE A 1 103 ? -12.153 -2.155 -7.948 1.00 48.75 103 ILE A N 1
ATOM 802 C CA . ILE A 1 103 ? -12.726 -0.820 -7.698 1.00 48.75 103 ILE A CA 1
ATOM 803 C C . ILE A 1 103 ? -13.345 -0.209 -8.961 1.00 48.75 103 ILE A C 1
ATOM 805 O O . ILE A 1 103 ? -14.329 0.498 -8.846 1.00 48.75 103 ILE A O 1
ATOM 809 N N . VAL A 1 104 ? -12.811 -0.490 -10.156 1.00 44.69 104 VAL A N 1
ATOM 810 C CA . VAL A 1 104 ? -13.372 0.007 -11.434 1.00 44.69 104 VAL A CA 1
ATOM 811 C C . VAL A 1 104 ? -14.620 -0.780 -11.880 1.00 44.69 104 VAL A C 1
ATOM 813 O O . VAL A 1 104 ? -15.345 -0.337 -12.764 1.00 44.69 104 VAL A O 1
ATOM 816 N N . VAL A 1 105 ? -14.870 -1.957 -11.295 1.00 41.56 105 VAL A N 1
ATOM 817 C CA . VAL A 1 105 ? -16.074 -2.772 -11.555 1.00 41.56 105 VAL A CA 1
ATOM 818 C C . VAL A 1 105 ? -17.300 -2.297 -10.760 1.00 41.56 105 VAL A C 1
ATOM 820 O O . VAL A 1 105 ? -18.420 -2.657 -11.122 1.00 41.56 105 VAL A O 1
ATOM 823 N N . TRP A 1 106 ? -17.097 -1.500 -9.712 1.00 31.44 106 TRP A N 1
ATOM 824 C CA . TRP A 1 106 ? -18.158 -0.843 -8.945 1.00 31.44 106 TRP A CA 1
ATOM 825 C C . TRP A 1 106 ? -18.291 0.626 -9.345 1.00 31.44 106 TRP A C 1
ATOM 827 O O . TRP A 1 106 ? -19.417 1.151 -9.195 1.00 31.44 106 TRP A O 1
#

Foldseek 3Di:
DDDDDDDDDDALPPPDPVVLVVVLVVLLVVLVVLLVVLVVVLVVLVVDVVVCVVCVVVNVVSVVSNVLSVLSNCVSVVVVVCSRVVDPPDDPVNVCPRVVNVVVVD

pLDDT: mean 70.24, std 16.44, range [31.44, 91.19]

Secondary structure (DSSP, 8-state):
-----------S-TT--HHHHHHHHHHHHHHHHHHHHHHHHHHHHHH-HHHHTT-HHHHHHHHHHHHHHHHHHHHHHHHHHHHHH------HHHHHT-HHHHHHT-

Mean predicted aligned error: 12.48 Å

Radius of gyration: 20.87 Å; Cα contacts (8 Å, |Δi|>4): 67; chains: 1; bounding box: 62×23×64 Å